Protein AF-A0A2V8UIH7-F1 (afdb_monomer_lite)

pLDDT: mean 82.37, std 16.34, range [33.81, 96.62]

Foldseek 3Di:
DKDKDKDKDAQAAAQQDDQFQFDCVCCVLPPQQQQALVCLVPDPSNPPPDRQDALDDCQCVQAPRDRRGNGPNLSRTPCSSDHPDGCQPPDDRSDRGKMKMKMKMKDWDWDADPVGDIDIWIKMFMFMKILHLAHQPPPCVPPNGDHHRNPDSPCSVVSIDTDPPDDGMDID

Radius of gyration: 25.12 Å; chains: 1; bounding box: 54×31×80 Å

Structure (mmCIF, N/CA/C/O backbone):
data_AF-A0A2V8UIH7-F1
#
_entry.id   AF-A0A2V8UIH7-F1
#
loop_
_atom_site.group_PDB
_atom_site.id
_atom_site.type_symbol
_atom_site.label_atom_id
_atom_site.label_alt_id
_atom_site.label_comp_id
_atom_site.label_asym_id
_atom_site.label_entity_id
_atom_site.label_seq_id
_atom_site.pdbx_PDB_ins_code
_atom_site.Cartn_x
_atom_site.Cartn_y
_atom_site.Cartn_z
_atom_site.occupancy
_atom_site.B_iso_or_equiv
_atom_site.auth_seq_id
_atom_site.auth_comp_id
_atom_site.auth_asym_id
_atom_site.auth_atom_id
_atom_site.pdbx_PDB_model_num
ATOM 1 N N . ASP A 1 1 ? -27.559 -4.894 33.923 1.00 89.44 1 ASP A N 1
ATOM 2 C CA . ASP A 1 1 ? -27.404 -3.663 33.124 1.00 89.44 1 ASP A CA 1
ATOM 3 C C . ASP A 1 1 ? -26.567 -3.949 31.888 1.00 89.44 1 ASP A C 1
ATOM 5 O O . ASP A 1 1 ? -25.825 -4.928 31.855 1.00 89.44 1 ASP A O 1
ATOM 9 N N . ILE A 1 2 ? -26.778 -3.150 30.844 1.00 94.00 2 ILE A N 1
ATOM 10 C CA . ILE A 1 2 ? -26.070 -3.245 29.567 1.00 94.00 2 ILE A CA 1
ATOM 11 C C . ILE A 1 2 ? -25.666 -1.825 29.178 1.00 94.00 2 ILE A C 1
ATOM 13 O O . ILE A 1 2 ? -26.497 -0.917 29.220 1.00 94.00 2 ILE A O 1
ATOM 17 N N . GLY A 1 3 ? -24.405 -1.647 28.803 1.00 95.69 3 GLY A N 1
ATOM 18 C CA . GLY A 1 3 ? -23.832 -0.382 28.368 1.00 95.69 3 GLY A CA 1
ATOM 19 C C . GLY A 1 3 ? -23.036 -0.547 27.080 1.00 95.69 3 GLY A C 1
ATOM 20 O O . GLY A 1 3 ? -22.487 -1.612 26.801 1.00 95.69 3 GLY A O 1
ATOM 21 N N . TYR A 1 4 ? -22.968 0.523 26.296 1.00 95.88 4 TYR A N 1
ATOM 22 C CA . TYR A 1 4 ? -22.124 0.602 25.112 1.00 95.88 4 TYR A CA 1
ATOM 23 C C . TYR A 1 4 ? -21.184 1.798 25.239 1.00 95.88 4 TYR A C 1
ATOM 25 O O . TYR A 1 4 ? -21.624 2.908 25.540 1.00 95.88 4 TYR A O 1
ATOM 33 N N . VAL A 1 5 ? -19.896 1.563 25.000 1.00 96.00 5 VAL A N 1
ATOM 34 C CA . VAL A 1 5 ? -18.843 2.578 25.055 1.00 96.00 5 VAL A CA 1
ATOM 35 C C . VAL A 1 5 ? -18.113 2.591 23.721 1.00 96.00 5 VAL A C 1
ATOM 37 O O . VAL A 1 5 ? -17.755 1.540 23.191 1.00 96.00 5 VAL A O 1
ATOM 40 N N . ALA A 1 6 ? -17.874 3.779 23.176 1.00 95.19 6 ALA A N 1
ATOM 41 C CA . ALA A 1 6 ? -17.114 3.937 21.947 1.00 95.19 6 ALA A CA 1
ATOM 42 C C . ALA A 1 6 ? -16.184 5.142 22.016 1.00 95.19 6 ALA A C 1
ATOM 44 O O . ALA A 1 6 ? -16.491 6.144 22.662 1.00 95.19 6 ALA A O 1
ATOM 45 N N . SER A 1 7 ? -15.064 5.046 21.307 1.00 94.88 7 SER A N 1
ATOM 46 C CA . SER A 1 7 ? -14.140 6.158 21.107 1.00 94.88 7 SER A CA 1
ATOM 47 C C . SER A 1 7 ? -13.598 6.161 19.682 1.00 94.88 7 SER A C 1
ATOM 49 O O . SER A 1 7 ? -13.560 5.139 18.993 1.00 94.88 7 SER A O 1
ATOM 51 N N . LYS A 1 8 ? -13.222 7.347 19.213 1.00 94.00 8 LYS A N 1
ATOM 52 C CA . LYS A 1 8 ? -12.624 7.565 17.900 1.00 94.00 8 LYS A CA 1
ATOM 53 C C . LYS A 1 8 ? -11.508 8.585 18.047 1.00 94.00 8 LYS A C 1
ATOM 55 O O . LYS A 1 8 ? -11.687 9.583 18.741 1.00 94.00 8 LYS A O 1
ATOM 60 N N . GLY A 1 9 ? -10.402 8.349 17.356 1.00 90.00 9 GLY A N 1
ATOM 61 C CA . GLY A 1 9 ? -9.351 9.338 17.161 1.00 90.00 9 GLY A CA 1
ATOM 62 C C . GLY A 1 9 ? -9.035 9.498 15.687 1.00 90.00 9 GLY A C 1
ATOM 63 O O . GLY A 1 9 ? -9.083 8.534 14.924 1.00 90.00 9 GLY A O 1
ATOM 64 N N . ASP A 1 10 ? -8.698 10.724 15.317 1.00 90.88 10 ASP A N 1
ATOM 65 C CA . ASP A 1 10 ? -8.215 11.114 13.998 1.00 90.88 10 ASP A CA 1
ATOM 66 C C . ASP A 1 10 ? -6.885 11.865 14.173 1.00 90.88 10 ASP A C 1
ATOM 68 O O . ASP A 1 10 ? -6.550 12.286 15.281 1.00 90.88 10 ASP A O 1
ATOM 72 N N . HIS A 1 11 ? -6.152 12.076 13.080 1.00 87.06 11 HIS A N 1
ATOM 73 C CA . HIS A 1 11 ? -4.863 12.777 13.077 1.00 87.06 11 HIS A CA 1
ATOM 74 C C . HIS A 1 11 ? -3.757 12.088 13.880 1.00 87.06 11 HIS A C 1
ATOM 76 O O . HIS A 1 11 ? -2.859 12.733 14.425 1.00 87.06 11 HIS A O 1
ATOM 82 N N . LEU A 1 12 ? -3.807 10.760 13.930 1.00 81.31 12 LEU A N 1
ATOM 83 C CA . LEU A 1 12 ? -2.732 9.967 14.500 1.00 81.31 12 LEU A CA 1
ATOM 84 C C . LEU A 1 12 ? -1.553 9.891 13.533 1.00 81.31 12 LEU A C 1
ATOM 86 O O . LEU A 1 12 ? -1.726 9.862 12.312 1.00 81.31 12 LEU A O 1
ATOM 90 N N . THR A 1 13 ? -0.355 9.834 14.106 1.00 78.62 13 THR A N 1
ATOM 91 C CA . THR A 1 13 ? 0.873 9.525 13.372 1.00 78.62 13 THR A CA 1
ATOM 92 C C . THR A 1 13 ? 0.730 8.172 12.674 1.00 78.62 13 THR A C 1
ATOM 94 O O . THR A 1 13 ? 0.248 7.221 13.286 1.00 78.62 13 THR A O 1
ATOM 97 N N . SER A 1 14 ? 1.109 8.087 11.400 1.00 75.94 14 SER A N 1
ATOM 98 C CA . SER A 1 14 ? 0.959 6.874 10.591 1.00 75.94 14 SER A CA 1
ATOM 99 C C . SER A 1 14 ? 1.934 6.873 9.405 1.00 75.94 14 SER A C 1
ATOM 101 O O . SER A 1 14 ? 2.683 7.825 9.241 1.00 75.94 14 SER A O 1
ATOM 103 N N . THR A 1 15 ? 1.959 5.816 8.592 1.00 73.88 15 THR A N 1
ATOM 104 C CA . THR A 1 15 ? 2.788 5.711 7.373 1.00 73.88 15 THR A CA 1
ATOM 105 C C . THR A 1 15 ? 1.937 5.268 6.177 1.00 73.88 15 THR A C 1
ATOM 107 O O . THR A 1 15 ? 2.263 4.346 5.427 1.00 73.88 15 THR A O 1
ATOM 110 N N . LEU A 1 16 ? 0.783 5.919 6.008 1.00 76.75 16 LEU A N 1
ATOM 111 C CA . LEU A 1 16 ? -0.189 5.609 4.953 1.00 76.75 16 LEU A CA 1
ATOM 112 C C . LEU A 1 16 ? 0.060 6.422 3.686 1.00 76.75 16 LEU A C 1
ATOM 114 O O . LEU A 1 16 ? -0.426 6.053 2.614 1.00 76.75 16 LEU A O 1
ATOM 118 N N . GLN A 1 17 ? 0.759 7.551 3.806 1.00 78.19 17 GLN A N 1
ATOM 119 C CA . GLN A 1 17 ? 1.022 8.433 2.682 1.00 78.19 17 GLN A CA 1
ATOM 120 C C . GLN A 1 17 ? 2.251 8.000 1.884 1.00 78.19 17 GLN A C 1
ATOM 122 O O . GLN A 1 17 ? 3.379 8.038 2.365 1.00 78.19 17 GLN A O 1
ATOM 127 N N . HIS A 1 18 ? 2.025 7.700 0.605 1.00 77.44 18 HIS A N 1
ATOM 128 C CA . HIS A 1 18 ? 3.080 7.420 -0.370 1.00 77.44 18 HIS A CA 1
ATOM 129 C C . HIS A 1 18 ? 2.919 8.332 -1.591 1.00 77.44 18 HIS A C 1
ATOM 131 O O . HIS A 1 18 ? 2.370 7.911 -2.613 1.00 77.44 18 HIS A O 1
ATOM 137 N N . PRO A 1 19 ? 3.394 9.593 -1.523 1.00 78.12 19 PRO A N 1
ATOM 138 C CA . PRO A 1 19 ? 3.159 10.587 -2.575 1.00 78.12 19 PRO A CA 1
ATOM 139 C C . PRO A 1 19 ? 3.693 10.187 -3.956 1.00 78.12 19 PRO A C 1
ATOM 141 O O . PRO A 1 19 ? 3.188 10.663 -4.968 1.00 78.12 19 PRO A O 1
ATOM 144 N N . ASN A 1 20 ? 4.705 9.313 -4.002 1.00 82.00 20 ASN A N 1
ATOM 145 C CA . ASN A 1 20 ? 5.313 8.834 -5.244 1.00 82.00 20 ASN A CA 1
ATOM 146 C C . ASN A 1 20 ? 4.891 7.401 -5.638 1.00 82.00 20 ASN A C 1
ATOM 148 O O . ASN A 1 20 ? 5.528 6.788 -6.499 1.00 82.00 20 ASN A O 1
ATOM 152 N N . GLN A 1 21 ? 3.845 6.837 -5.018 1.00 82.50 21 GLN A N 1
ATOM 153 C CA . GLN A 1 21 ? 3.278 5.559 -5.456 1.00 82.50 21 GLN A CA 1
ATOM 154 C C . GLN A 1 21 ? 2.677 5.714 -6.862 1.00 82.50 21 GLN A C 1
ATOM 156 O O . GLN A 1 21 ? 1.937 6.658 -7.136 1.00 82.50 21 GLN A O 1
ATOM 161 N N . ALA A 1 22 ? 2.995 4.786 -7.770 1.00 86.06 22 ALA A N 1
ATOM 162 C CA . ALA A 1 22 ? 2.378 4.756 -9.093 1.00 86.06 22 ALA A CA 1
ATOM 163 C C . ALA A 1 22 ? 0.871 4.479 -8.976 1.00 86.06 22 ALA A C 1
ATOM 165 O O . ALA A 1 22 ? 0.435 3.728 -8.107 1.00 86.06 22 ALA A O 1
ATOM 166 N N . ASN A 1 23 ? 0.075 5.053 -9.879 1.00 89.00 23 ASN A N 1
ATOM 167 C CA . ASN A 1 23 ? -1.368 4.832 -9.876 1.00 89.00 23 ASN A CA 1
ATOM 168 C C . ASN A 1 23 ? -1.697 3.329 -10.068 1.00 89.00 23 ASN A C 1
ATOM 170 O O . ASN A 1 23 ? -1.227 2.750 -11.054 1.00 89.00 23 ASN A O 1
ATOM 174 N N . PRO A 1 24 ? -2.535 2.707 -9.210 1.00 89.56 24 PRO A N 1
ATOM 175 C CA . PRO A 1 24 ? -2.896 1.292 -9.285 1.00 89.56 24 PRO A CA 1
ATOM 176 C C . PRO A 1 24 ? -3.452 0.840 -10.636 1.00 89.56 24 PRO A C 1
ATOM 178 O O . PRO A 1 24 ? -3.330 -0.332 -10.982 1.00 89.56 24 PRO A O 1
ATOM 181 N N . LYS A 1 25 ? -3.994 1.749 -11.462 1.00 90.06 25 LYS A N 1
ATOM 182 C CA . LYS A 1 25 ? -4.409 1.421 -12.839 1.00 90.06 25 LYS A CA 1
ATOM 183 C C . LYS A 1 25 ? -3.279 0.791 -13.669 1.00 90.06 25 LYS A C 1
ATOM 185 O O . LYS A 1 25 ? -3.536 -0.020 -14.560 1.00 90.06 25 LYS A O 1
ATOM 190 N N . TYR A 1 26 ? -2.027 1.132 -13.361 1.00 91.19 26 TYR A N 1
ATOM 191 C CA . TYR A 1 26 ? -0.843 0.605 -14.032 1.00 91.19 26 TYR A CA 1
ATOM 192 C C . TYR A 1 26 ? -0.435 -0.788 -13.549 1.00 91.19 26 TYR A C 1
ATOM 194 O O . TYR A 1 26 ? 0.391 -1.415 -14.199 1.00 91.19 26 TYR A O 1
ATOM 202 N N . LEU A 1 27 ? -1.048 -1.338 -12.492 1.00 90.81 27 LEU A N 1
ATOM 203 C CA . LEU A 1 27 ? -0.847 -2.744 -12.109 1.00 90.81 27 LEU A CA 1
ATOM 204 C C . LEU A 1 27 ? -1.220 -3.702 -13.248 1.00 90.81 27 LEU A C 1
ATOM 206 O O . LEU A 1 27 ? -0.648 -4.781 -13.368 1.00 90.81 27 LEU A O 1
ATOM 210 N N . SER A 1 28 ? -2.106 -3.266 -14.148 1.00 92.88 28 SER A N 1
ATOM 211 C CA . SER A 1 28 ? -2.429 -3.970 -15.389 1.00 92.88 28 SER A CA 1
ATOM 212 C C . SER A 1 28 ? -1.223 -4.203 -16.311 1.00 92.88 28 SER A C 1
ATOM 214 O O . SER A 1 28 ? -1.285 -5.104 -17.145 1.00 92.88 28 SER A O 1
ATOM 216 N N . TYR A 1 29 ? -0.125 -3.447 -16.185 1.00 91.44 29 TYR A N 1
ATOM 217 C CA . TYR A 1 29 ? 1.119 -3.670 -16.934 1.00 91.44 29 TYR A CA 1
ATOM 218 C C . TYR A 1 29 ? 1.881 -4.905 -16.432 1.00 91.44 29 TYR A C 1
ATOM 220 O O . TYR A 1 29 ? 2.710 -5.443 -17.165 1.00 91.44 29 TYR A O 1
ATOM 228 N N . GLY A 1 30 ? 1.582 -5.393 -15.222 1.00 93.50 30 GLY A N 1
ATOM 229 C CA . GLY A 1 30 ? 2.144 -6.625 -14.675 1.00 93.50 30 GLY A CA 1
ATOM 230 C C . GLY A 1 30 ? 3.671 -6.650 -14.742 1.00 93.50 30 GLY A C 1
ATOM 231 O O . GLY A 1 30 ? 4.343 -5.709 -14.320 1.00 93.50 30 GLY A O 1
ATOM 232 N N . SER A 1 31 ? 4.226 -7.712 -15.328 1.00 94.62 31 SER A N 1
ATOM 233 C CA . SER A 1 31 ? 5.673 -7.895 -15.483 1.00 94.62 31 SER A CA 1
ATOM 234 C C . SER A 1 31 ? 6.365 -6.819 -16.326 1.00 94.62 31 SER A C 1
ATOM 236 O O . SER A 1 31 ? 7.571 -6.635 -16.168 1.00 94.62 31 SER A O 1
ATOM 238 N N . CYS A 1 32 ? 5.639 -6.083 -17.181 1.00 95.06 32 CYS A N 1
ATOM 239 C CA . CYS A 1 32 ? 6.206 -4.972 -17.953 1.00 95.06 32 CYS A CA 1
ATOM 240 C C . CYS A 1 32 ? 6.738 -3.857 -17.043 1.00 95.06 32 CYS A C 1
ATOM 242 O O . CYS A 1 32 ? 7.715 -3.199 -17.380 1.00 95.06 32 CYS A O 1
ATOM 244 N N . LEU A 1 33 ? 6.163 -3.678 -15.845 1.00 93.19 33 LEU A N 1
ATOM 245 C CA . LEU A 1 33 ? 6.602 -2.652 -14.892 1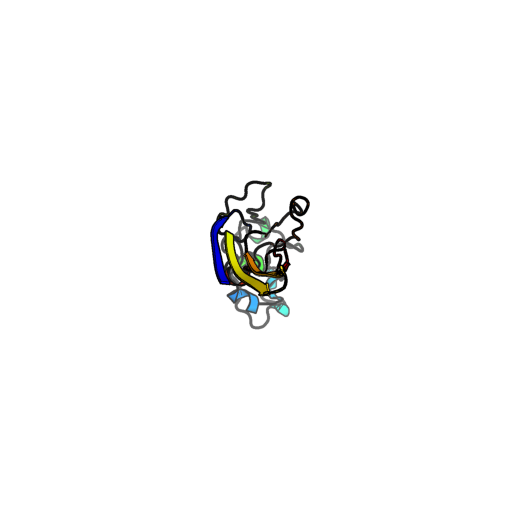.00 93.19 33 LEU A CA 1
ATOM 246 C C . LEU A 1 33 ? 8.076 -2.806 -14.475 1.00 93.19 33 LEU A C 1
ATOM 248 O O . LEU A 1 33 ? 8.702 -1.818 -14.092 1.00 93.19 33 LEU A O 1
ATOM 252 N N . ALA A 1 34 ? 8.629 -4.018 -14.560 1.00 92.69 34 ALA A N 1
ATOM 253 C CA . ALA A 1 34 ? 10.022 -4.315 -14.233 1.00 92.69 34 ALA A CA 1
ATOM 254 C C . ALA A 1 34 ? 10.984 -4.194 -15.433 1.00 92.69 34 ALA A C 1
ATOM 256 O O . ALA A 1 34 ? 12.191 -4.338 -15.258 1.00 92.69 34 ALA A O 1
ATOM 257 N N . VAL A 1 35 ? 10.475 -3.955 -16.645 1.00 94.38 35 VAL A N 1
ATOM 258 C CA . VAL A 1 35 ? 11.281 -3.828 -17.870 1.00 94.38 35 VAL A CA 1
ATOM 259 C C . VAL A 1 35 ? 11.956 -2.459 -17.906 1.00 94.38 35 VAL A C 1
ATOM 261 O O . VAL A 1 35 ? 11.347 -1.460 -17.511 1.00 94.38 35 VAL A O 1
ATOM 264 N N . ILE A 1 36 ? 13.202 -2.389 -18.384 1.00 95.06 36 ILE A N 1
ATOM 265 C CA . ILE A 1 36 ? 13.876 -1.112 -18.640 1.00 95.06 36 ILE A CA 1
ATOM 266 C C . ILE A 1 36 ? 13.135 -0.380 -19.761 1.00 95.06 36 ILE A C 1
ATOM 268 O O . ILE A 1 36 ? 12.836 -0.952 -20.803 1.00 95.06 36 ILE A O 1
ATOM 272 N N . ILE A 1 37 ? 12.843 0.905 -19.573 1.00 94.88 37 ILE A N 1
ATOM 273 C CA . ILE A 1 37 ? 11.972 1.670 -20.475 1.00 94.88 37 ILE A CA 1
ATOM 274 C C . ILE A 1 37 ? 12.471 1.706 -21.92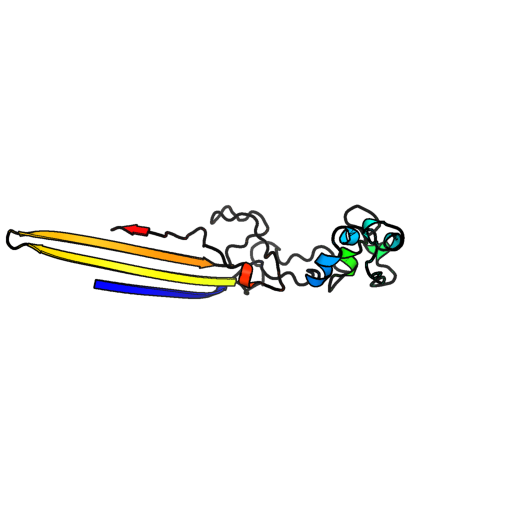9 1.00 94.88 37 ILE A C 1
ATOM 276 O O . ILE A 1 37 ? 11.671 1.830 -22.851 1.00 94.88 37 ILE A O 1
ATOM 280 N N . THR A 1 38 ? 13.779 1.564 -22.157 1.00 94.38 38 THR A N 1
ATOM 281 C CA . THR A 1 38 ? 14.375 1.488 -23.501 1.00 94.38 38 THR A CA 1
ATOM 282 C C . THR A 1 38 ? 14.142 0.146 -24.198 1.00 94.38 38 THR A C 1
ATOM 284 O O . THR A 1 38 ? 14.264 0.072 -25.414 1.00 94.38 38 THR A O 1
ATOM 287 N N . GLU A 1 39 ? 13.792 -0.902 -23.453 1.00 95.00 39 GLU A N 1
ATOM 288 C CA . GLU A 1 39 ? 13.566 -2.269 -23.945 1.00 95.00 39 GLU A CA 1
ATOM 289 C C . GLU A 1 39 ? 12.072 -2.612 -24.061 1.00 95.00 39 GLU A C 1
ATOM 291 O O . GLU A 1 39 ? 11.708 -3.639 -24.626 1.00 95.00 39 GLU A O 1
ATOM 296 N N . GLN A 1 40 ? 11.178 -1.742 -23.575 1.00 95.12 40 GLN A N 1
ATOM 297 C CA . GLN A 1 40 ? 9.734 -2.010 -23.507 1.00 95.12 40 GLN A CA 1
ATOM 298 C C . GLN A 1 40 ? 9.086 -2.347 -24.862 1.00 95.12 40 GLN A C 1
ATOM 300 O O . GLN A 1 40 ? 8.050 -2.999 -24.900 1.00 95.12 40 GLN A O 1
ATOM 305 N N . ALA A 1 41 ? 9.670 -1.881 -25.971 1.00 94.19 41 ALA A N 1
ATOM 306 C CA . ALA A 1 41 ? 9.133 -2.105 -27.310 1.00 94.19 41 ALA A CA 1
ATOM 307 C C . ALA A 1 41 ? 9.403 -3.526 -27.831 1.00 94.19 41 ALA A C 1
ATOM 309 O O . ALA A 1 41 ? 8.685 -4.002 -28.706 1.00 94.19 41 ALA A O 1
ATOM 310 N N . THR A 1 42 ? 10.444 -4.188 -27.323 1.00 95.62 42 THR A N 1
ATOM 311 C CA . THR A 1 42 ? 10.895 -5.505 -27.792 1.00 95.62 42 THR A CA 1
ATOM 312 C C . THR A 1 42 ? 10.744 -6.594 -26.735 1.00 95.62 42 THR A C 1
ATOM 314 O O . THR A 1 42 ? 10.718 -7.772 -27.086 1.00 95.62 42 THR A O 1
ATOM 317 N N . ASP A 1 43 ? 10.622 -6.233 -25.456 1.00 95.94 43 ASP A N 1
ATOM 318 C CA . ASP A 1 43 ? 10.471 -7.193 -24.369 1.00 95.94 43 ASP A CA 1
ATOM 319 C C . ASP A 1 43 ? 9.074 -7.855 -24.380 1.00 95.94 43 ASP A C 1
ATOM 321 O O . ASP A 1 43 ? 8.057 -7.159 -24.267 1.00 95.94 43 ASP A O 1
ATOM 325 N N . PRO A 1 44 ? 8.984 -9.199 -24.438 1.00 96.62 44 PRO A N 1
ATOM 326 C CA . PRO A 1 44 ? 7.709 -9.919 -24.425 1.00 96.62 44 PRO A CA 1
ATOM 327 C C . PRO A 1 44 ? 6.824 -9.612 -23.211 1.00 96.62 44 PRO A C 1
ATOM 329 O O . PRO A 1 44 ? 5.600 -9.697 -23.308 1.00 96.62 44 PRO A O 1
ATOM 332 N N . ARG A 1 45 ? 7.408 -9.220 -22.068 1.00 95.88 45 ARG A N 1
ATOM 333 C CA . ARG A 1 45 ? 6.665 -8.843 -20.854 1.00 95.88 45 ARG A CA 1
ATOM 334 C C . ARG A 1 45 ? 5.792 -7.608 -21.064 1.00 95.88 45 ARG A C 1
ATOM 336 O O . ARG A 1 45 ? 4.846 -7.427 -20.300 1.00 95.88 45 ARG A O 1
ATOM 343 N N . CYS A 1 46 ? 6.107 -6.781 -22.061 1.00 96.44 46 CYS A N 1
ATOM 344 C CA . CYS A 1 46 ? 5.367 -5.581 -22.443 1.00 96.44 46 CYS A CA 1
ATOM 345 C C . CYS A 1 46 ? 4.458 -5.781 -23.667 1.00 96.44 46 CYS A C 1
ATOM 347 O O . CYS A 1 46 ? 3.821 -4.826 -24.113 1.00 96.44 46 CYS A O 1
ATOM 349 N N . ALA A 1 47 ? 4.339 -7.003 -24.199 1.00 95.50 47 ALA A N 1
ATOM 350 C CA . ALA A 1 47 ? 3.485 -7.279 -25.350 1.00 95.50 47 ALA A CA 1
ATOM 351 C C . ALA A 1 47 ? 2.019 -6.877 -25.085 1.00 95.50 47 ALA A C 1
ATOM 353 O O . ALA A 1 47 ? 1.420 -7.252 -24.074 1.00 95.50 47 ALA A O 1
ATOM 354 N N . GLY A 1 48 ? 1.440 -6.098 -26.004 1.00 93.25 48 GLY A N 1
ATOM 355 C CA . GLY A 1 48 ? 0.063 -5.602 -25.896 1.00 93.25 48 GLY A CA 1
ATOM 356 C C . GLY A 1 48 ? -0.151 -4.505 -24.846 1.00 93.25 48 GLY A C 1
ATOM 357 O O . GLY A 1 48 ? -1.299 -4.216 -24.509 1.00 93.25 48 GLY A O 1
ATOM 358 N N . LYS A 1 49 ? 0.920 -3.912 -24.301 1.00 94.00 49 LYS A N 1
ATOM 359 C CA . LYS A 1 49 ? 0.852 -2.706 -23.464 1.00 94.00 49 LYS A CA 1
ATOM 360 C C . LYS A 1 49 ? 1.161 -1.470 -24.294 1.00 94.00 49 LYS A C 1
ATOM 362 O O . LYS A 1 49 ? 2.003 -1.516 -25.188 1.00 94.00 49 LYS A O 1
ATOM 367 N N . ASP A 1 50 ? 0.496 -0.367 -23.967 1.00 93.31 50 ASP A N 1
ATOM 368 C CA . ASP A 1 50 ? 0.826 0.921 -24.563 1.00 93.31 50 ASP A CA 1
ATOM 369 C C . ASP A 1 50 ? 2.252 1.325 -24.147 1.00 93.31 50 ASP A C 1
ATOM 371 O O . ASP A 1 50 ? 2.591 1.237 -22.961 1.00 93.31 50 ASP A O 1
ATOM 375 N N . PRO A 1 51 ? 3.108 1.765 -25.086 1.00 93.38 51 PRO A N 1
ATOM 376 C CA . PRO A 1 51 ? 4.441 2.236 -24.744 1.00 93.38 51 PRO A CA 1
ATOM 377 C C . PRO A 1 51 ? 4.389 3.460 -23.826 1.00 93.38 51 PRO A C 1
ATOM 379 O O . PRO A 1 51 ? 3.701 4.446 -24.099 1.00 93.38 51 PRO A O 1
ATOM 382 N N . VAL A 1 52 ? 5.168 3.420 -22.750 1.00 95.00 52 VAL A N 1
ATOM 383 C CA . VAL A 1 52 ? 5.322 4.527 -21.808 1.00 95.00 52 VAL A CA 1
ATOM 384 C C . VAL A 1 52 ? 6.397 5.483 -22.327 1.00 95.00 52 VAL A C 1
ATOM 386 O O . VAL A 1 52 ? 7.537 5.059 -22.543 1.00 95.00 52 VAL A O 1
ATOM 389 N N . PRO A 1 53 ? 6.088 6.776 -22.526 1.00 95.00 53 PRO A N 1
ATOM 390 C CA . PRO A 1 53 ? 7.082 7.743 -22.973 1.00 95.00 53 PRO A CA 1
ATOM 391 C C . PRO A 1 53 ? 8.146 7.984 -21.897 1.00 95.00 53 PRO A C 1
ATOM 393 O O . PRO A 1 53 ? 7.885 7.874 -20.698 1.00 95.00 53 PRO A O 1
ATOM 396 N N . LEU A 1 54 ? 9.350 8.368 -22.327 1.00 95.00 54 LEU A N 1
ATOM 397 C CA . LEU A 1 54 ? 10.393 8.833 -21.414 1.00 95.00 54 LEU A CA 1
ATOM 398 C C . LEU A 1 54 ? 9.894 10.072 -20.648 1.00 95.00 54 LEU A C 1
ATOM 400 O O . LEU A 1 54 ? 9.546 11.062 -21.293 1.00 95.00 54 LEU A O 1
ATOM 404 N N . PRO A 1 55 ? 9.893 10.065 -19.300 1.00 95.06 55 PRO A N 1
ATOM 405 C CA . PRO A 1 55 ? 9.377 11.198 -18.530 1.00 95.06 55 PRO A CA 1
ATOM 406 C C . PRO A 1 55 ? 10.190 12.484 -18.713 1.00 95.06 55 PRO A C 1
ATOM 408 O O . PRO A 1 55 ? 9.644 13.582 -18.681 1.00 95.06 55 PRO A O 1
ATOM 411 N N . PHE A 1 56 ? 11.506 12.342 -18.884 1.00 95.88 56 PHE A N 1
ATOM 412 C CA . PHE A 1 56 ? 12.444 13.424 -19.173 1.00 95.88 56 PHE A CA 1
ATOM 413 C C . PHE A 1 56 ? 13.703 12.865 -19.850 1.00 95.88 56 PHE A C 1
ATOM 415 O O . PHE A 1 56 ? 14.000 11.672 -19.758 1.00 95.88 56 PHE A O 1
ATOM 422 N N . SER A 1 57 ? 14.459 13.727 -20.533 1.00 94.94 57 SER A N 1
ATOM 423 C CA . SER A 1 57 ? 15.576 13.334 -21.408 1.00 94.94 57 SER A CA 1
ATOM 424 C C . SER A 1 57 ? 16.711 12.595 -20.691 1.00 94.94 57 SER A C 1
ATOM 426 O O . SER A 1 57 ? 17.279 11.659 -21.245 1.00 94.94 57 SER A O 1
ATOM 428 N N . SER A 1 58 ? 17.022 12.962 -19.446 1.00 95.31 58 SER A N 1
ATOM 429 C CA . SER A 1 58 ? 18.069 12.322 -18.639 1.00 95.31 58 SER A CA 1
ATOM 430 C C . SER A 1 58 ? 17.575 11.139 -17.796 1.00 95.31 58 SER A C 1
ATOM 432 O O . SER A 1 58 ? 18.337 10.637 -16.977 1.00 95.31 58 SER A O 1
ATOM 434 N N . PHE A 1 59 ? 16.342 10.649 -17.985 1.00 95.69 59 PHE A N 1
ATOM 435 C CA . PHE A 1 59 ? 15.745 9.606 -17.133 1.00 95.69 59 PHE A CA 1
ATOM 436 C C . PHE A 1 59 ? 16.582 8.323 -17.069 1.00 95.69 59 PHE A C 1
ATOM 438 O O . PHE A 1 59 ? 16.851 7.808 -15.984 1.00 95.69 59 PHE A O 1
ATOM 445 N N . VAL A 1 60 ? 17.056 7.844 -18.221 1.00 95.75 60 VAL A N 1
ATOM 446 C CA . VAL A 1 60 ? 17.913 6.649 -18.292 1.00 95.75 60 VAL A CA 1
ATOM 447 C C . VAL A 1 60 ? 19.280 6.911 -17.664 1.00 95.75 60 VAL A C 1
ATOM 449 O O . VAL A 1 60 ? 19.803 6.052 -16.965 1.00 95.75 60 VAL A O 1
ATOM 452 N N . SER A 1 61 ? 19.835 8.112 -17.846 1.00 95.19 61 SER A N 1
ATOM 453 C CA . SER A 1 61 ? 21.111 8.491 -17.229 1.00 95.19 61 SER A CA 1
ATOM 454 C C . SER A 1 61 ? 21.009 8.652 -15.712 1.00 95.19 61 SER A C 1
ATOM 456 O O . SER A 1 61 ? 21.986 8.383 -15.022 1.00 95.19 61 SER A O 1
ATOM 458 N N . LEU A 1 62 ? 19.863 9.104 -15.195 1.00 93.25 62 LEU A N 1
ATOM 459 C CA . LEU A 1 62 ? 19.642 9.297 -13.763 1.00 93.25 62 LEU A CA 1
ATOM 460 C C . LEU A 1 62 ? 19.540 7.958 -13.029 1.00 93.25 62 LEU A C 1
ATOM 462 O O . LEU A 1 62 ? 20.098 7.803 -11.948 1.00 93.25 62 LEU A O 1
ATOM 466 N N . TRP A 1 63 ? 18.814 7.000 -13.608 1.00 92.81 63 TRP A N 1
ATOM 467 C CA . TRP A 1 63 ? 18.499 5.740 -12.934 1.00 92.81 63 TRP A CA 1
ATOM 468 C C . TRP A 1 63 ? 19.362 4.557 -13.374 1.00 92.81 63 TRP A C 1
ATOM 470 O O . TRP A 1 63 ? 19.439 3.562 -12.657 1.00 92.81 63 TRP A O 1
ATOM 480 N N . GLY A 1 64 ? 20.014 4.643 -14.533 1.00 93.81 64 GLY A N 1
ATOM 481 C CA . GLY A 1 64 ? 20.749 3.534 -15.136 1.00 93.81 64 GLY A CA 1
ATOM 482 C C . GLY A 1 64 ? 19.836 2.396 -15.604 1.00 93.81 64 GLY A C 1
ATOM 483 O O . GLY A 1 64 ? 18.610 2.505 -15.608 1.00 93.81 64 GLY A O 1
ATOM 484 N N . THR A 1 65 ? 20.436 1.275 -15.998 1.00 91.56 65 THR A N 1
ATOM 485 C CA . THR A 1 65 ? 19.734 0.093 -16.541 1.00 91.56 65 THR A CA 1
ATOM 486 C C . THR A 1 65 ? 19.805 -1.133 -15.622 1.00 91.56 65 THR A C 1
ATOM 488 O O . THR A 1 65 ? 19.505 -2.247 -16.037 1.00 91.56 65 THR A O 1
ATOM 491 N N . GLY A 1 66 ? 20.208 -0.945 -14.361 1.00 84.06 66 GLY A N 1
ATOM 492 C CA . GLY A 1 66 ? 20.294 -2.021 -13.370 1.00 84.06 66 GLY A CA 1
ATOM 493 C C . GLY A 1 66 ? 18.932 -2.467 -12.804 1.00 84.06 66 GLY A C 1
ATOM 494 O O . GLY A 1 66 ? 17.893 -1.921 -13.175 1.00 84.06 66 GLY A O 1
ATOM 495 N N . PRO A 1 67 ? 18.917 -3.404 -11.832 1.00 69.50 67 PRO A N 1
ATOM 496 C CA . PRO A 1 67 ? 17.696 -4.003 -11.261 1.00 69.50 67 PRO A CA 1
ATOM 497 C C . PRO A 1 67 ? 16.705 -3.015 -10.616 1.00 69.50 67 PRO A C 1
ATOM 499 O O . PRO A 1 67 ? 15.537 -3.339 -10.443 1.00 69.50 67 PRO A O 1
ATOM 502 N N . ASN A 1 68 ? 17.160 -1.801 -10.291 1.00 72.69 68 ASN A N 1
ATOM 503 C CA . ASN A 1 68 ? 16.352 -0.689 -9.779 1.00 72.69 68 ASN A CA 1
ATOM 504 C C . ASN A 1 68 ? 16.461 0.547 -10.687 1.00 72.69 68 ASN A C 1
ATOM 506 O O . ASN A 1 68 ? 16.464 1.678 -10.199 1.00 72.69 68 ASN A O 1
ATOM 510 N N . GLY A 1 69 ? 16.652 0.325 -11.988 1.00 87.19 69 GLY A N 1
ATOM 511 C CA . GLY A 1 69 ? 16.996 1.351 -12.960 1.00 87.19 69 GLY A CA 1
ATOM 512 C C . GLY A 1 69 ? 15.807 2.136 -13.510 1.00 87.19 69 GLY A C 1
ATOM 513 O O . GLY A 1 69 ? 14.791 2.357 -12.845 1.00 87.19 69 GLY A O 1
ATOM 514 N N . ALA A 1 70 ? 15.956 2.590 -14.748 1.00 94.69 70 ALA A N 1
ATOM 515 C CA . ALA A 1 70 ? 14.974 3.334 -15.523 1.00 94.69 70 ALA A CA 1
ATOM 516 C C . ALA A 1 70 ? 13.847 2.417 -16.026 1.00 94.69 70 ALA A C 1
ATOM 518 O O . ALA A 1 70 ? 13.677 2.231 -17.229 1.00 94.69 70 ALA A O 1
ATOM 519 N N . THR A 1 71 ? 13.096 1.795 -15.117 1.00 94.56 71 THR A N 1
ATOM 520 C CA . THR A 1 71 ? 12.025 0.860 -15.480 1.00 94.56 71 THR A CA 1
ATOM 521 C C . THR A 1 71 ? 10.743 1.568 -15.920 1.00 94.56 71 THR A C 1
ATOM 523 O O . THR A 1 71 ? 10.484 2.716 -15.541 1.00 94.56 71 THR A O 1
ATOM 526 N N . VAL A 1 72 ? 9.892 0.853 -16.664 1.00 94.38 72 VAL A N 1
ATOM 527 C CA . VAL A 1 72 ? 8.527 1.285 -17.016 1.00 94.38 72 VAL A CA 1
ATOM 528 C C . VAL A 1 72 ? 7.742 1.665 -15.756 1.00 94.38 72 VAL A C 1
ATOM 530 O O . VAL A 1 72 ? 7.128 2.729 -15.697 1.00 94.38 72 VAL A O 1
ATOM 533 N N . GLY A 1 73 ? 7.817 0.848 -14.702 1.00 92.06 73 GLY A N 1
ATOM 534 C CA . GLY A 1 73 ? 7.111 1.108 -13.449 1.00 92.06 73 GLY A CA 1
ATOM 535 C C . GLY A 1 73 ? 7.577 2.372 -12.731 1.00 92.06 73 GLY A C 1
ATOM 536 O O . GLY A 1 73 ? 6.765 3.046 -12.099 1.00 92.06 73 GLY A O 1
ATOM 537 N N . ARG A 1 74 ? 8.858 2.747 -12.852 1.00 91.56 74 ARG A N 1
ATOM 538 C CA . ARG A 1 74 ? 9.350 4.022 -12.317 1.00 91.56 74 ARG A CA 1
ATOM 539 C C . ARG A 1 74 ? 8.890 5.211 -13.157 1.00 91.56 74 ARG A C 1
ATOM 541 O O . ARG A 1 74 ? 8.540 6.237 -12.583 1.00 91.56 74 ARG A O 1
ATOM 548 N N . ALA A 1 75 ? 8.855 5.075 -14.480 1.00 93.06 75 ALA A N 1
ATOM 549 C CA . ALA A 1 75 ? 8.396 6.140 -15.369 1.00 93.06 75 ALA A CA 1
ATOM 550 C C . ALA A 1 75 ? 6.908 6.482 -15.190 1.00 93.06 75 ALA A C 1
ATOM 552 O O . ALA A 1 75 ? 6.511 7.621 -15.406 1.00 93.06 75 ALA A O 1
ATOM 553 N N . LEU A 1 76 ? 6.104 5.515 -14.741 1.00 92.56 76 LEU A N 1
ATOM 554 C CA . LEU A 1 76 ? 4.675 5.684 -14.459 1.00 92.56 76 LEU A CA 1
ATOM 555 C C . LEU A 1 76 ? 4.365 6.314 -13.087 1.00 92.56 76 LEU A C 1
ATOM 557 O O . LEU A 1 76 ? 3.191 6.481 -12.738 1.00 92.56 76 LEU A O 1
ATOM 561 N N . ARG A 1 77 ? 5.386 6.650 -12.290 1.00 90.12 77 ARG A N 1
ATOM 562 C CA . ARG A 1 77 ? 5.204 7.333 -11.000 1.00 90.12 77 ARG A CA 1
ATOM 563 C C . ARG A 1 77 ? 4.866 8.818 -11.196 1.00 90.12 77 ARG A C 1
ATOM 565 O O . ARG A 1 77 ? 5.292 9.396 -12.192 1.00 90.12 77 ARG A O 1
ATOM 572 N N . PRO A 1 78 ? 4.164 9.461 -10.243 1.00 88.75 78 PRO A N 1
ATOM 573 C CA . PRO A 1 78 ? 3.888 10.900 -10.297 1.00 88.75 78 PRO A CA 1
ATOM 574 C C . PRO A 1 78 ? 5.153 11.772 -10.336 1.00 88.75 78 PRO A C 1
ATOM 576 O O . PRO A 1 78 ? 5.177 12.784 -11.033 1.00 88.75 78 PRO A O 1
ATOM 579 N N . TYR A 1 79 ? 6.205 11.364 -9.617 1.00 89.81 79 TYR A N 1
ATOM 580 C CA . TYR A 1 79 ? 7.496 12.053 -9.556 1.00 89.81 79 TYR A CA 1
ATOM 581 C C . TYR A 1 79 ? 8.627 11.089 -9.962 1.00 89.81 79 TYR A C 1
ATOM 583 O O . TYR A 1 79 ? 9.364 10.581 -9.110 1.00 89.81 79 TYR A O 1
ATOM 591 N N . PRO A 1 80 ? 8.779 10.798 -11.269 1.00 90.19 80 PRO A N 1
ATOM 592 C CA . PRO A 1 80 ? 9.710 9.787 -11.779 1.00 90.19 80 PRO A CA 1
ATOM 593 C C . PRO A 1 80 ? 11.192 10.179 -11.636 1.00 90.19 80 PRO A C 1
ATOM 595 O O . PRO A 1 80 ? 12.073 9.339 -11.809 1.00 90.19 80 PRO A O 1
ATOM 598 N N . GLN A 1 81 ? 11.483 11.443 -11.321 1.00 89.88 81 GLN A N 1
ATOM 599 C CA . GLN A 1 81 ? 12.811 11.958 -10.973 1.00 89.88 81 GLN A CA 1
ATOM 600 C C . GLN A 1 81 ? 13.190 11.713 -9.508 1.00 89.88 81 GLN A C 1
ATOM 602 O O . GLN A 1 81 ? 14.356 11.839 -9.147 1.00 89.88 81 GLN A O 1
ATOM 607 N N . VAL A 1 82 ? 12.218 11.365 -8.663 1.00 84.31 82 VAL A N 1
ATOM 608 C CA . VAL A 1 82 ? 12.436 11.106 -7.242 1.00 84.31 82 VAL A CA 1
ATOM 609 C C . VAL A 1 82 ? 12.533 9.600 -7.017 1.00 84.31 82 VAL A C 1
ATOM 611 O O . VAL A 1 82 ? 11.742 8.817 -7.549 1.00 84.31 82 VAL A O 1
ATOM 614 N N . GLY A 1 83 ? 13.537 9.196 -6.241 1.00 76.75 83 GLY A N 1
ATOM 615 C CA . GLY A 1 83 ? 13.824 7.796 -5.949 1.00 76.75 83 GLY A CA 1
ATOM 616 C C . GLY A 1 83 ? 12.878 7.223 -4.910 1.00 76.75 83 GLY A C 1
ATOM 617 O O . GLY A 1 83 ? 11.656 7.334 -5.014 1.00 76.75 83 GLY A O 1
ATOM 618 N N . HIS A 1 84 ? 13.456 6.574 -3.910 1.00 64.44 84 HIS A N 1
ATOM 619 C CA . HIS A 1 84 ? 12.724 6.263 -2.695 1.00 64.44 84 HIS A CA 1
ATOM 620 C C . HIS A 1 84 ? 12.481 7.587 -1.965 1.00 64.44 84 HIS A C 1
ATOM 622 O O . HIS A 1 84 ? 13.428 8.234 -1.525 1.00 64.44 84 HIS A O 1
ATOM 628 N N . PHE A 1 85 ? 11.231 8.043 -1.956 1.00 59.84 85 PHE A N 1
ATOM 629 C CA . PHE A 1 85 ? 10.800 9.134 -1.095 1.00 59.84 85 PHE A CA 1
ATOM 630 C C . PHE A 1 85 ? 9.996 8.498 0.011 1.00 59.84 85 PHE A C 1
ATOM 632 O O . PHE A 1 85 ? 8.808 8.216 -0.165 1.00 59.84 85 PHE A O 1
ATOM 639 N N . ASP A 1 86 ? 10.675 8.226 1.109 1.00 55.25 86 ASP A N 1
ATOM 640 C CA . ASP A 1 86 ? 10.005 7.694 2.262 1.00 55.25 86 ASP A CA 1
ATOM 641 C C . ASP A 1 86 ? 9.711 8.814 3.235 1.00 55.25 86 ASP A C 1
ATOM 643 O O . ASP A 1 86 ? 10.603 9.485 3.745 1.00 55.25 86 ASP A O 1
ATOM 647 N N . LEU A 1 87 ? 8.434 8.971 3.555 1.00 52.88 87 LEU A N 1
ATOM 648 C CA . LEU A 1 87 ? 8.001 9.747 4.712 1.00 52.88 87 LEU A CA 1
ATOM 649 C C . LEU A 1 87 ? 8.302 9.008 6.038 1.00 52.88 87 LEU A C 1
ATOM 651 O O . LEU A 1 87 ? 7.694 9.326 7.060 1.00 52.88 87 LEU A O 1
ATOM 655 N N . ASN A 1 88 ? 9.192 8.004 6.011 1.00 49.91 88 ASN A N 1
ATOM 656 C CA . ASN A 1 88 ? 9.533 7.110 7.117 1.00 49.91 88 ASN A CA 1
ATOM 657 C C . ASN A 1 88 ? 10.730 7.593 7.949 1.00 49.91 88 ASN A C 1
ATOM 659 O O . ASN A 1 88 ? 11.154 6.861 8.840 1.00 49.91 88 ASN A O 1
ATOM 663 N N . ASP A 1 89 ? 11.271 8.787 7.683 1.00 45.28 89 ASP A N 1
ATOM 664 C CA . ASP A 1 89 ? 12.443 9.252 8.417 1.00 45.28 89 ASP A CA 1
ATOM 665 C C . ASP A 1 89 ? 12.126 9.404 9.919 1.00 45.28 89 ASP A C 1
ATOM 667 O O . ASP A 1 89 ? 11.049 9.845 10.336 1.00 45.28 89 ASP A O 1
ATOM 671 N N . TYR A 1 90 ? 13.070 8.923 10.717 1.00 45.16 90 TYR A N 1
ATOM 672 C CA . TYR A 1 90 ? 12.928 8.382 12.067 1.00 45.16 90 TYR A CA 1
ATOM 673 C C . TYR A 1 90 ? 12.041 9.226 13.016 1.00 45.16 90 TYR A C 1
ATOM 675 O O . TYR A 1 90 ? 12.249 10.422 13.220 1.00 45.16 90 TYR A O 1
ATOM 683 N N . SER A 1 91 ? 11.105 8.565 13.708 1.00 44.34 91 SER A N 1
ATOM 684 C CA . SER A 1 91 ? 10.400 9.042 14.918 1.00 44.34 91 SER A CA 1
ATOM 685 C C . SER A 1 91 ? 9.356 10.168 14.780 1.00 44.34 91 SER A C 1
ATOM 687 O O . SER A 1 91 ? 8.512 10.315 15.665 1.00 44.34 91 SER A O 1
ATOM 689 N N . PHE A 1 92 ? 9.334 10.935 13.686 1.00 51.41 92 PHE A N 1
ATOM 690 C CA . PHE A 1 92 ? 8.394 12.054 13.510 1.00 51.41 92 PHE A CA 1
ATOM 691 C C . PHE A 1 92 ? 7.891 12.166 12.076 1.00 51.41 92 PHE A C 1
ATOM 693 O O . PHE A 1 92 ? 8.029 13.207 11.432 1.00 51.41 92 PHE A O 1
ATOM 700 N N . THR A 1 93 ? 7.256 11.106 11.578 1.00 62.25 93 THR A N 1
ATOM 701 C CA . THR A 1 93 ? 6.553 11.227 10.303 1.00 62.25 93 THR A CA 1
ATOM 702 C C . THR A 1 93 ? 5.499 12.349 10.395 1.00 62.25 93 THR A C 1
ATOM 704 O O . THR A 1 93 ? 4.698 12.390 11.347 1.00 62.25 93 THR A O 1
ATOM 707 N N . PRO A 1 94 ? 5.506 13.309 9.446 1.00 66.44 94 PRO A N 1
ATOM 708 C CA . PRO A 1 94 ? 4.496 14.359 9.386 1.00 66.44 94 PRO A CA 1
ATOM 709 C C . PRO A 1 94 ? 3.127 13.804 8.977 1.00 66.44 94 PRO A C 1
ATOM 711 O O . PRO A 1 94 ? 2.140 14.537 9.032 1.00 66.44 94 PRO A O 1
ATOM 714 N N . ASP A 1 95 ? 3.042 12.531 8.577 1.00 76.00 95 ASP A N 1
ATOM 715 C CA . ASP A 1 95 ? 1.787 11.895 8.211 1.00 76.00 95 ASP A CA 1
ATOM 716 C C . ASP A 1 95 ? 0.874 11.761 9.441 1.00 76.00 95 ASP A C 1
ATOM 718 O O . ASP A 1 95 ? 1.095 10.960 10.352 1.00 76.00 95 ASP A O 1
ATOM 722 N N . LYS A 1 96 ? -0.174 12.592 9.449 1.00 80.56 96 LYS A N 1
ATOM 723 C CA . LYS A 1 96 ? -1.283 12.583 10.410 1.00 80.56 96 LYS A CA 1
ATOM 724 C C . LYS A 1 96 ? -2.565 12.052 9.774 1.00 80.56 96 LYS A C 1
ATOM 726 O O . LYS A 1 96 ? -3.651 12.552 10.042 1.00 80.56 96 LYS A O 1
ATOM 731 N N . SER A 1 97 ? -2.471 11.089 8.864 1.00 82.75 97 SER A N 1
ATOM 732 C CA . SER A 1 97 ? -3.652 10.486 8.239 1.00 82.75 97 SER A CA 1
ATOM 733 C C . SER A 1 97 ? -4.186 9.247 8.957 1.00 82.75 97 SER A C 1
ATOM 735 O O . SER A 1 97 ? -5.170 8.649 8.513 1.00 82.75 97 SER A O 1
ATOM 737 N N . GLY A 1 98 ? -3.576 8.897 10.087 1.00 84.12 98 GLY A N 1
ATOM 738 C CA . GLY A 1 98 ? -4.002 7.811 10.944 1.00 84.12 98 GLY A CA 1
ATOM 739 C C . GLY A 1 98 ? -5.300 8.093 11.711 1.00 84.12 98 GLY A C 1
ATOM 740 O O . GLY A 1 98 ? -5.625 9.234 12.055 1.00 84.12 98 GLY A O 1
ATOM 741 N N . SER A 1 99 ? -6.037 7.026 12.008 1.00 88.06 99 SER A N 1
ATOM 742 C CA . SER A 1 99 ? -7.265 7.015 12.794 1.00 88.06 99 SER A CA 1
ATOM 743 C C . SER A 1 99 ? -7.446 5.694 13.549 1.00 88.06 99 SER A C 1
ATOM 745 O O . SER A 1 99 ? -7.024 4.629 13.090 1.00 88.06 99 SER A O 1
ATOM 747 N N . PHE A 1 100 ? -8.191 5.740 14.653 1.00 88.88 100 PHE A N 1
ATOM 748 C CA . PHE A 1 100 ? -8.663 4.546 15.354 1.00 88.88 100 PHE A CA 1
ATOM 749 C C . PHE A 1 100 ? -10.148 4.657 15.714 1.00 88.88 100 PHE A C 1
ATOM 751 O O . PHE A 1 100 ? -10.705 5.752 15.807 1.00 88.88 100 PHE A O 1
ATOM 758 N N . THR A 1 101 ? -10.804 3.516 15.891 1.00 93.31 101 THR A N 1
ATOM 759 C CA . THR A 1 101 ? -12.184 3.400 16.380 1.00 93.31 101 THR A CA 1
ATOM 760 C C . THR A 1 101 ? -12.290 2.210 17.318 1.00 93.31 101 THR A C 1
ATOM 762 O O . THR A 1 101 ? -11.970 1.090 16.919 1.00 93.31 101 THR A O 1
ATOM 765 N N . TYR A 1 102 ? -12.799 2.453 18.518 1.00 93.44 102 TYR A N 1
ATOM 766 C CA . TYR A 1 102 ? -13.039 1.458 19.550 1.00 93.44 102 TYR A CA 1
ATOM 767 C C . TYR A 1 102 ? -14.534 1.331 19.833 1.00 93.44 102 TYR A C 1
ATOM 769 O O . TYR A 1 102 ? -15.245 2.335 19.924 1.00 93.44 102 TYR A O 1
ATOM 777 N N . HIS A 1 103 ? -14.990 0.096 20.015 1.00 95.88 103 HIS A N 1
ATOM 778 C CA . HIS A 1 103 ? -16.362 -0.252 20.365 1.00 95.88 103 HIS A CA 1
ATOM 779 C C . HIS A 1 103 ? -16.357 -1.279 21.496 1.00 95.88 103 HIS A C 1
ATOM 781 O O . HIS A 1 103 ? -15.592 -2.238 21.443 1.00 95.88 103 HIS A O 1
ATOM 787 N N . SER A 1 104 ? -17.218 -1.107 22.496 1.00 95.38 104 SER A N 1
ATOM 788 C CA . SER A 1 104 ? -17.312 -1.992 23.656 1.00 95.38 104 SER A CA 1
ATOM 789 C C . SER A 1 104 ? -18.754 -2.165 24.111 1.00 95.38 104 SER A C 1
ATOM 791 O O . SER A 1 104 ? -19.489 -1.190 24.259 1.00 95.38 104 SER A O 1
ATOM 793 N N . LEU A 1 105 ? -19.146 -3.413 24.335 1.00 95.25 105 LEU A N 1
ATOM 794 C CA . LEU A 1 105 ? -20.380 -3.832 24.977 1.00 95.25 105 LEU A CA 1
ATOM 795 C C . LEU A 1 105 ? -20.041 -4.297 26.393 1.00 95.25 105 LEU A C 1
ATOM 797 O O . LEU A 1 105 ? -19.312 -5.271 26.572 1.00 95.25 105 LEU A O 1
ATOM 801 N N . GLN A 1 106 ? -20.595 -3.622 27.390 1.00 95.12 106 GLN A N 1
ATOM 802 C CA . GLN A 1 106 ? -20.421 -3.940 28.802 1.00 95.12 106 GLN A CA 1
ATOM 803 C C . GLN A 1 106 ? -21.727 -4.495 29.354 1.00 95.12 106 GLN A C 1
ATOM 805 O O . GLN A 1 106 ? -22.795 -3.914 29.164 1.00 95.12 106 GLN A O 1
ATOM 810 N N . THR A 1 107 ? -21.652 -5.626 30.039 1.00 93.88 107 THR A N 1
ATOM 811 C CA . THR A 1 107 ? -22.809 -6.291 30.635 1.00 93.88 107 THR A CA 1
ATOM 812 C C . THR A 1 107 ? -22.514 -6.610 32.088 1.00 93.88 107 THR A C 1
ATOM 814 O O . THR A 1 107 ? -21.423 -7.074 32.415 1.00 93.88 107 THR A O 1
ATOM 817 N N . LYS A 1 108 ? -23.490 -6.360 32.958 1.00 94.12 108 LYS A N 1
ATOM 818 C CA . LYS A 1 108 ? -23.428 -6.714 34.374 1.00 94.12 108 LYS A CA 1
ATOM 819 C C . LYS A 1 108 ? -24.753 -7.343 34.799 1.00 94.12 108 LYS A C 1
ATOM 821 O O . LYS A 1 108 ? -25.840 -6.871 34.456 1.00 94.12 108 LYS A O 1
ATOM 826 N N . LEU A 1 109 ? -24.667 -8.438 35.539 1.00 92.56 109 LEU A N 1
ATOM 827 C CA . LEU A 1 109 ? -25.797 -9.164 36.100 1.00 92.56 109 LEU A CA 1
ATOM 828 C C . LEU A 1 109 ? -25.575 -9.318 37.600 1.00 92.56 109 LEU A C 1
ATOM 830 O O . LEU A 1 109 ? -24.598 -9.924 38.030 1.00 92.56 109 LEU A O 1
ATOM 834 N N . GLU A 1 110 ? -26.505 -8.794 38.391 1.00 92.44 110 GLU A N 1
ATOM 835 C CA . GLU A 1 110 ? -26.489 -8.912 39.845 1.00 92.44 110 GLU A CA 1
ATOM 836 C C . GLU A 1 110 ? -27.769 -9.605 40.309 1.00 92.44 110 GLU A C 1
ATOM 838 O O . GLU A 1 110 ? -28.875 -9.222 39.919 1.00 92.44 110 GLU A O 1
ATOM 843 N N . LYS A 1 111 ? -27.629 -10.633 41.149 1.00 90.88 111 LYS A N 1
ATOM 844 C CA . LYS A 1 111 ? -28.765 -11.287 41.795 1.00 90.88 111 LYS A CA 1
ATOM 845 C C . LYS A 1 111 ? -28.479 -11.555 43.263 1.00 90.88 111 LYS A C 1
ATOM 847 O O . LYS A 1 111 ? -27.564 -12.299 43.607 1.00 90.88 111 LYS A O 1
ATOM 852 N N . ARG A 1 112 ? -29.321 -10.985 44.124 1.00 91.69 112 ARG A N 1
ATOM 853 C CA . ARG A 1 112 ? -29.315 -11.200 45.576 1.00 91.69 112 ARG A CA 1
ATOM 854 C C . ARG A 1 112 ? -30.398 -12.218 45.923 1.00 91.69 112 ARG A C 1
ATOM 856 O O . ARG A 1 112 ? -31.563 -12.026 45.581 1.00 91.69 112 ARG A O 1
ATOM 863 N N . PHE A 1 113 ? -30.011 -13.315 46.556 1.00 90.38 113 PHE A N 1
ATOM 864 C CA . PHE A 1 113 ? -30.908 -14.378 46.995 1.00 90.38 113 PHE A CA 1
ATOM 865 C C . PHE A 1 113 ? -31.328 -14.146 48.449 1.00 90.38 113 PHE A C 1
ATOM 867 O O . PHE A 1 113 ? -30.564 -13.627 49.261 1.00 90.38 113 PHE A O 1
ATOM 874 N N . SER A 1 114 ? -32.541 -14.575 48.796 1.00 86.69 114 SER A N 1
ATOM 875 C CA . SER A 1 114 ? -33.158 -14.323 50.106 1.00 86.69 114 SER A CA 1
ATOM 876 C C . SER A 1 114 ? -32.412 -14.956 51.290 1.00 86.69 114 SER A C 1
ATOM 878 O O . SER A 1 114 ? -32.576 -14.505 52.415 1.00 86.69 114 SER A O 1
ATOM 880 N N . ALA A 1 115 ? -31.571 -15.968 51.045 1.00 87.50 115 ALA A N 1
ATOM 881 C CA . ALA A 1 115 ? -30.769 -16.664 52.057 1.00 87.50 115 ALA A CA 1
ATOM 882 C C . ALA A 1 115 ? -29.357 -16.064 52.263 1.00 87.50 115 ALA A C 1
ATOM 884 O O . ALA A 1 115 ? -28.475 -16.730 52.796 1.00 87.50 115 ALA A O 1
ATOM 885 N N . GLY A 1 116 ? -29.116 -14.825 51.811 1.00 86.25 116 GLY A N 1
ATOM 886 C CA . GLY A 1 116 ? -27.856 -14.095 52.029 1.00 86.25 116 GLY A CA 1
ATOM 887 C C . GLY A 1 116 ? -26.788 -14.267 50.940 1.00 86.25 116 GLY A C 1
ATOM 888 O O . GLY A 1 116 ? -25.781 -13.564 50.962 1.00 86.25 116 GLY A O 1
ATOM 889 N N . LEU A 1 117 ? -27.006 -15.141 49.954 1.00 88.44 117 LEU A N 1
ATOM 890 C CA . LEU A 1 117 ? -26.100 -15.330 48.815 1.00 88.44 117 LEU A CA 1
ATOM 891 C C . LEU A 1 117 ? -26.294 -14.233 47.758 1.00 88.44 117 LEU A C 1
ATOM 893 O O . LEU A 1 117 ? -27.422 -13.915 47.388 1.00 88.44 117 LEU A O 1
ATOM 897 N N . THR A 1 118 ? -25.204 -13.683 47.224 1.00 91.25 118 THR A N 1
ATOM 898 C CA . THR A 1 118 ? -25.236 -12.726 46.107 1.00 91.25 118 THR A CA 1
ATOM 899 C C . THR A 1 118 ? -24.337 -13.216 44.982 1.00 91.25 118 THR A C 1
ATOM 901 O O . THR A 1 118 ? -23.193 -13.583 45.228 1.00 91.25 118 THR A O 1
ATOM 904 N N . PHE A 1 119 ? -24.854 -13.199 43.756 1.00 88.88 119 PHE A N 1
ATOM 905 C CA . PHE A 1 119 ? -24.078 -13.421 42.543 1.00 88.88 119 PHE A CA 1
ATOM 906 C C . PHE A 1 119 ? -23.914 -12.111 41.787 1.00 88.88 119 PHE A C 1
ATOM 908 O O . PHE A 1 119 ? -24.887 -11.379 41.584 1.00 88.88 119 PHE A O 1
ATOM 915 N N . LEU A 1 120 ? -22.688 -11.865 41.342 1.00 92.31 120 LEU A N 1
ATOM 916 C CA . LEU A 1 120 ? -22.339 -10.786 40.439 1.00 92.31 120 LEU A CA 1
ATOM 917 C C . LEU A 1 120 ? -21.542 -11.375 39.275 1.00 92.31 120 LEU A C 1
ATOM 919 O O . LEU A 1 120 ? -20.600 -12.131 39.497 1.00 92.31 120 LEU A O 1
ATOM 923 N N . VAL A 1 121 ? -21.937 -11.041 38.051 1.00 91.12 121 VAL A N 1
ATOM 924 C CA . VAL A 1 121 ? -21.216 -11.405 36.829 1.00 91.12 121 VAL A CA 1
ATOM 925 C C . VAL A 1 121 ? -21.081 -10.159 35.976 1.00 91.12 121 VAL A C 1
ATOM 927 O O . VAL A 1 121 ? -22.086 -9.50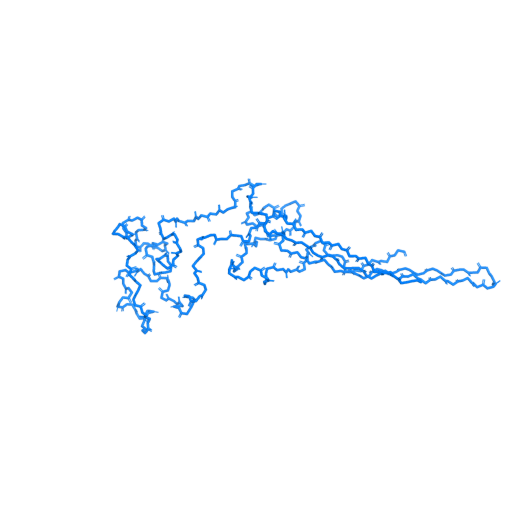1 35.699 1.00 91.12 121 VAL A O 1
ATOM 930 N N . SER A 1 122 ? -19.864 -9.881 35.522 1.00 92.88 122 SER A N 1
ATOM 931 C CA . SER A 1 122 ? -19.582 -8.784 34.607 1.00 92.88 122 SER A CA 1
ATOM 932 C C . SER A 1 122 ? -18.768 -9.261 33.416 1.00 92.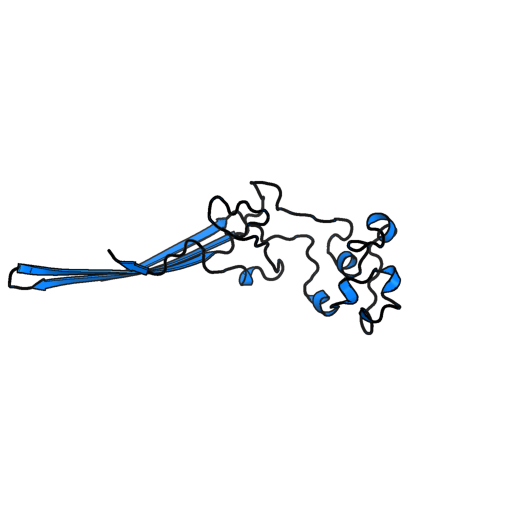88 122 SER A C 1
ATOM 934 O O . SER A 1 122 ? -17.854 -10.076 33.541 1.00 92.88 122 SER A O 1
ATOM 936 N N . TYR A 1 123 ? -19.116 -8.756 32.238 1.00 92.75 123 TYR A N 1
ATOM 937 C CA . TYR A 1 123 ? -18.471 -9.141 30.994 1.00 92.75 123 TYR A CA 1
ATOM 938 C C . TYR A 1 123 ? -18.421 -7.976 30.014 1.00 92.75 123 TYR A C 1
ATOM 940 O O . TYR A 1 123 ? -19.440 -7.333 29.741 1.00 92.75 123 TYR A O 1
ATOM 948 N N . THR A 1 124 ? -17.234 -7.753 29.461 1.00 94.31 124 THR A N 1
ATOM 949 C CA . THR A 1 124 ? -16.965 -6.749 28.437 1.00 94.31 124 THR A CA 1
ATOM 950 C C . THR A 1 124 ? -16.538 -7.443 27.151 1.00 94.31 124 THR A C 1
ATOM 952 O O . THR A 1 124 ? -15.567 -8.200 27.148 1.00 94.31 124 THR A O 1
ATOM 955 N N . TRP A 1 125 ? -17.228 -7.149 26.052 1.00 94.81 125 TRP A N 1
ATOM 956 C CA . TRP A 1 125 ? -16.815 -7.512 24.699 1.00 94.81 125 TRP A CA 1
ATOM 957 C C . TRP A 1 125 ? -16.407 -6.252 23.945 1.00 94.81 125 TRP A C 1
ATOM 959 O O . TRP A 1 125 ? -17.186 -5.304 23.890 1.00 94.81 125 TRP A O 1
ATOM 969 N N . SER A 1 126 ? -15.207 -6.211 23.375 1.00 93.94 126 SER A N 1
ATOM 970 C CA . SER A 1 126 ? -14.718 -5.026 22.679 1.00 93.94 126 SER A CA 1
ATOM 971 C C . SER A 1 126 ? -14.010 -5.323 21.366 1.00 93.94 126 SER A C 1
ATOM 973 O O . SER A 1 126 ? -13.685 -6.468 21.063 1.00 93.94 126 SER A O 1
ATOM 975 N N . LYS A 1 127 ? -13.869 -4.280 20.549 1.00 93.56 127 LYS A N 1
ATOM 976 C CA . LYS A 1 127 ? -13.162 -4.309 19.276 1.00 93.56 127 LYS A CA 1
ATOM 977 C C . LYS A 1 127 ? -12.504 -2.961 19.020 1.00 93.56 127 LYS A C 1
ATOM 979 O O . LYS A 1 127 ? -13.186 -1.935 18.954 1.00 93.56 127 LYS A O 1
ATOM 984 N N . ASN A 1 128 ? -11.199 -2.985 18.804 1.00 89.81 128 ASN A N 1
ATOM 985 C CA . ASN A 1 128 ? -10.380 -1.842 18.447 1.00 89.81 128 ASN A CA 1
ATOM 986 C C . ASN A 1 128 ? -9.875 -1.976 17.004 1.00 89.81 128 ASN A C 1
ATOM 988 O O . ASN A 1 128 ? -9.237 -2.962 16.641 1.00 89.81 128 ASN A O 1
ATOM 992 N N . LEU A 1 129 ? -10.171 -0.982 16.171 1.00 90.12 129 LEU A N 1
ATOM 993 C CA . LEU A 1 129 ? -9.755 -0.920 14.773 1.00 90.12 129 LEU A CA 1
ATOM 994 C C . LEU A 1 129 ? -8.877 0.305 14.538 1.00 90.12 129 LEU A C 1
ATOM 996 O O . LEU A 1 129 ? -9.283 1.419 14.869 1.00 90.12 129 LEU A O 1
ATOM 1000 N N . THR A 1 130 ? -7.741 0.134 13.875 1.00 86.81 130 THR A N 1
ATOM 1001 C CA . THR A 1 130 ? -6.751 1.194 13.653 1.00 86.81 130 THR A CA 1
ATOM 1002 C C . THR A 1 130 ? -6.051 1.028 12.309 1.00 86.81 130 THR A C 1
ATOM 1004 O O . THR A 1 130 ? -5.936 -0.078 11.791 1.00 86.81 130 THR A O 1
ATOM 1007 N N . ASN A 1 131 ? -5.620 2.143 11.727 1.00 82.25 131 ASN A N 1
ATOM 1008 C CA . ASN A 1 131 ? -4.672 2.172 10.608 1.00 82.25 131 ASN A CA 1
ATOM 1009 C C . ASN A 1 131 ? -3.396 2.952 10.974 1.00 82.25 131 ASN A C 1
ATOM 1011 O O . ASN A 1 131 ? -2.645 3.354 10.099 1.00 82.25 131 ASN A O 1
ATOM 1015 N N . SER A 1 132 ? -3.179 3.222 12.265 1.00 76.75 132 SER A N 1
ATOM 1016 C CA . SER A 1 132 ? -2.071 4.045 12.783 1.00 76.75 132 SER A CA 1
ATOM 1017 C C . SER A 1 132 ? -0.964 3.238 13.449 1.00 76.75 132 SER A C 1
ATOM 1019 O O . SER A 1 132 ? 0.032 3.802 13.876 1.00 76.75 132 SER A O 1
ATOM 1021 N N . GLU A 1 133 ? -1.123 1.918 13.515 1.00 69.88 133 GLU A N 1
ATOM 1022 C CA . GLU A 1 133 ? -0.103 0.980 14.010 1.00 69.88 133 GLU A CA 1
ATOM 1023 C C . GLU A 1 133 ? 0.854 0.522 12.887 1.00 69.88 133 GLU A C 1
ATOM 1025 O O . GLU A 1 133 ? 1.552 -0.482 13.003 1.00 69.88 133 GLU A O 1
ATOM 1030 N N . THR A 1 134 ? 0.872 1.271 11.782 1.00 56.62 134 THR A N 1
ATOM 1031 C CA . THR A 1 134 ? 1.725 1.102 10.601 1.00 56.62 134 THR A CA 1
ATOM 1032 C C . THR A 1 134 ? 3.135 1.626 10.890 1.00 56.62 134 THR A C 1
ATOM 1034 O O . THR A 1 134 ? 3.359 2.840 10.862 1.00 56.62 134 THR A O 1
ATOM 1037 N N . ASP A 1 135 ? 4.081 0.739 11.188 1.00 52.91 135 ASP A N 1
ATOM 1038 C CA . ASP A 1 135 ? 5.502 1.076 11.326 1.00 52.91 135 ASP A CA 1
ATOM 1039 C C . ASP A 1 135 ? 6.265 0.583 10.093 1.00 52.91 135 ASP A C 1
ATOM 1041 O O . ASP A 1 135 ? 6.068 -0.541 9.655 1.00 52.91 135 ASP A O 1
ATOM 1045 N N . ALA A 1 136 ? 7.114 1.414 9.502 1.00 45.97 136 ALA A N 1
ATOM 1046 C CA . ALA A 1 136 ? 7.887 1.083 8.308 1.00 45.97 136 ALA A CA 1
ATOM 1047 C C . ALA A 1 136 ? 9.285 0.530 8.619 1.00 45.97 136 ALA A C 1
ATOM 1049 O O . ALA A 1 136 ? 9.921 -0.034 7.729 1.00 45.97 136 ALA A O 1
ATOM 1050 N N . LEU A 1 137 ? 9.798 0.755 9.835 1.00 41.88 137 LEU A N 1
ATOM 1051 C CA . LEU A 1 137 ? 11.232 0.669 10.131 1.00 41.88 137 LEU A CA 1
ATOM 1052 C C . LEU A 1 137 ? 11.535 0.043 11.502 1.00 41.88 137 LEU A C 1
ATOM 1054 O O . LEU A 1 137 ? 12.395 0.529 12.234 1.00 41.88 137 LEU A O 1
ATOM 1058 N N . GLY A 1 138 ? 10.879 -1.062 11.860 1.00 37.41 138 GLY A N 1
ATOM 1059 C CA . GLY A 1 138 ? 11.325 -1.887 12.990 1.00 37.41 138 GLY A CA 1
ATOM 1060 C C . GLY A 1 138 ? 11.311 -1.221 14.379 1.00 37.41 138 GLY A C 1
ATOM 1061 O O . GLY A 1 138 ? 11.794 -1.834 15.331 1.00 37.41 138 GLY A O 1
ATOM 1062 N N . GLY A 1 139 ? 10.689 -0.049 14.548 1.00 37.66 139 GLY A N 1
ATOM 1063 C CA . GLY A 1 139 ? 10.295 0.538 15.842 1.00 37.66 139 GLY A CA 1
ATOM 1064 C C . GLY A 1 139 ? 9.215 -0.269 16.588 1.00 37.66 139 GLY A C 1
ATOM 1065 O O . GLY A 1 139 ? 8.834 0.069 17.710 1.00 37.66 139 GLY A O 1
ATOM 1066 N N . SER A 1 140 ? 8.813 -1.398 16.001 1.00 42.09 140 SER A N 1
ATOM 1067 C CA . SER A 1 140 ? 8.166 -2.591 16.556 1.00 42.09 140 SER A CA 1
ATOM 1068 C C . SER A 1 140 ? 8.506 -2.949 18.014 1.00 42.09 140 SER A C 1
ATOM 1070 O O . SER A 1 140 ? 7.730 -3.633 18.674 1.00 42.09 140 SER A O 1
ATOM 1072 N N . GLY A 1 141 ? 9.632 -2.481 18.559 1.00 38.16 141 GLY A N 1
ATOM 1073 C CA . GLY A 1 141 ? 10.061 -2.770 19.927 1.00 38.16 141 GLY A CA 1
ATOM 1074 C C . GLY A 1 141 ? 9.281 -2.063 21.044 1.00 38.16 141 GLY A C 1
ATOM 1075 O O . GLY A 1 141 ? 9.389 -2.502 22.185 1.00 38.16 141 GLY A O 1
ATOM 1076 N N . PHE A 1 142 ? 8.506 -1.003 20.765 1.00 43.09 142 PHE A N 1
ATOM 1077 C CA . PHE A 1 142 ? 7.753 -0.296 21.820 1.00 43.09 142 PHE A CA 1
ATOM 1078 C C . PHE A 1 142 ? 6.287 -0.753 21.954 1.00 43.09 142 PHE A C 1
ATOM 1080 O O . PHE A 1 142 ? 5.748 -0.711 23.057 1.00 43.09 142 PHE A O 1
ATOM 1087 N N . PHE A 1 143 ? 5.658 -1.228 20.866 1.00 37.69 143 PHE A N 1
ATOM 1088 C CA . PHE A 1 143 ? 4.260 -1.709 20.860 1.00 37.69 143 PHE A CA 1
ATOM 1089 C C . PHE A 1 143 ? 3.993 -2.964 19.996 1.00 37.69 143 PHE A C 1
ATOM 1091 O O . PHE A 1 143 ? 2.838 -3.335 19.819 1.00 37.69 143 PHE A O 1
ATOM 1098 N N . GLY A 1 144 ? 5.018 -3.674 19.510 1.00 33.81 144 GLY A N 1
ATOM 1099 C CA . GLY A 1 144 ? 4.858 -5.013 18.919 1.00 33.81 144 GLY A CA 1
ATOM 1100 C C . GLY A 1 144 ? 4.412 -5.081 17.451 1.00 33.81 144 GLY A C 1
ATOM 1101 O O . GLY A 1 144 ? 3.941 -6.134 17.024 1.00 33.81 144 GLY A O 1
ATOM 1102 N N . SER A 1 145 ? 4.575 -4.019 16.658 1.00 43.81 145 SER A N 1
ATOM 1103 C CA . SER A 1 145 ? 4.060 -3.949 15.284 1.00 43.81 145 SER A CA 1
ATOM 1104 C C . SER A 1 145 ? 5.060 -4.350 14.195 1.00 43.81 145 SER A C 1
ATOM 1106 O O . SER A 1 145 ? 6.151 -3.808 14.102 1.00 43.81 145 SER A O 1
ATOM 1108 N N . GLY A 1 146 ? 4.676 -5.298 13.329 1.00 45.56 146 GLY A N 1
ATOM 1109 C CA . GLY A 1 146 ? 5.409 -5.631 12.099 1.00 45.56 146 GLY A CA 1
ATOM 1110 C C . GLY A 1 146 ? 5.507 -4.462 11.105 1.00 45.56 146 GLY A C 1
ATOM 1111 O O . GLY A 1 146 ? 4.785 -3.475 11.224 1.00 45.56 146 GLY A O 1
ATOM 1112 N N . ASN A 1 147 ? 6.407 -4.587 10.121 1.00 47.94 147 ASN A N 1
ATOM 1113 C CA . ASN A 1 147 ? 6.660 -3.546 9.122 1.00 47.94 147 ASN A CA 1
ATOM 1114 C C . ASN A 1 147 ? 5.464 -3.402 8.156 1.00 47.94 147 ASN A C 1
ATOM 1116 O O . ASN A 1 147 ? 5.385 -4.133 7.168 1.00 47.94 147 ASN A O 1
ATOM 1120 N N . PHE A 1 148 ? 4.533 -2.490 8.423 1.00 53.53 148 PHE A N 1
ATOM 1121 C CA . PHE A 1 148 ? 3.378 -2.225 7.568 1.00 53.53 148 PHE A CA 1
ATOM 1122 C C . PHE A 1 148 ? 3.424 -0.779 7.091 1.00 53.53 148 PHE A C 1
ATOM 1124 O O . PHE A 1 148 ? 2.983 0.125 7.788 1.00 53.53 148 PHE A O 1
ATOM 1131 N N . LEU A 1 149 ? 3.947 -0.573 5.885 1.00 60.62 149 LEU A N 1
ATOM 1132 C CA . LEU A 1 149 ? 3.647 0.617 5.093 1.00 60.62 149 LEU A CA 1
ATOM 1133 C C . LEU A 1 149 ? 2.213 0.494 4.560 1.00 60.62 149 LEU A C 1
ATOM 1135 O O . LEU A 1 149 ? 1.796 -0.609 4.199 1.00 60.62 149 LEU A O 1
ATOM 1139 N N . GLY A 1 150 ? 1.471 1.604 4.471 1.00 68.31 150 GLY A N 1
ATOM 1140 C CA . GLY A 1 150 ? 0.192 1.616 3.752 1.00 68.31 150 GLY A CA 1
ATOM 1141 C C . GLY A 1 150 ? 0.364 1.063 2.332 1.00 68.31 150 GLY A C 1
ATOM 1142 O O . GLY A 1 150 ? 1.154 1.589 1.548 1.00 68.31 150 GLY A O 1
ATOM 1143 N N . GLN A 1 151 ? -0.351 -0.009 2.004 1.00 73.00 151 GLN A N 1
ATOM 1144 C CA . GLN A 1 151 ? -0.195 -0.755 0.755 1.00 73.00 151 GLN A CA 1
ATOM 1145 C C . GLN A 1 151 ? -0.749 0.015 -0.446 1.00 73.00 151 GLN A C 1
ATOM 1147 O O . GLN A 1 151 ? -0.152 0.002 -1.526 1.00 73.00 151 GLN A O 1
ATOM 1152 N N . ASP A 1 152 ? -1.881 0.698 -0.269 1.00 76.88 152 ASP A N 1
ATOM 1153 C CA . ASP A 1 152 ? -2.533 1.475 -1.322 1.00 76.88 152 ASP A CA 1
ATOM 1154 C C . ASP A 1 152 ? -2.881 2.897 -0.856 1.00 76.88 152 ASP A C 1
ATOM 1156 O O . ASP A 1 152 ? -3.919 3.160 -0.238 1.00 76.88 152 ASP A O 1
ATOM 1160 N N . ASN A 1 153 ? -2.040 3.863 -1.235 1.00 80.38 153 ASN A N 1
ATOM 1161 C CA . ASN A 1 153 ? -2.266 5.287 -0.989 1.00 80.38 153 ASN A CA 1
ATOM 1162 C C . ASN A 1 153 ? -3.552 5.802 -1.664 1.00 80.38 153 ASN A C 1
ATOM 1164 O O . ASN A 1 153 ? -4.139 6.782 -1.201 1.00 80.38 153 ASN A O 1
ATOM 1168 N N . TYR A 1 154 ? -4.024 5.144 -2.729 1.00 83.31 154 TYR A N 1
ATOM 1169 C CA . TYR A 1 154 ? -5.271 5.490 -3.414 1.00 83.31 154 TYR A CA 1
ATOM 1170 C C . TYR A 1 154 ? -6.508 4.882 -2.738 1.00 83.31 154 TYR A C 1
ATOM 1172 O O . TYR A 1 154 ? -7.617 5.373 -2.959 1.00 83.31 154 TYR A O 1
ATOM 1180 N N . ASN A 1 155 ? -6.342 3.878 -1.869 1.00 86.44 155 ASN A N 1
ATOM 1181 C CA . ASN A 1 155 ? -7.432 3.255 -1.120 1.00 86.44 155 ASN A CA 1
ATOM 1182 C C . ASN A 1 155 ? -7.072 2.967 0.346 1.00 86.44 155 ASN A C 1
ATOM 1184 O O . ASN A 1 155 ? -7.157 1.846 0.837 1.00 86.44 155 ASN A O 1
ATOM 1188 N N . ARG A 1 156 ? -6.802 4.020 1.117 1.00 80.69 156 ARG A N 1
ATOM 1189 C CA . ARG A 1 156 ? -6.432 3.902 2.542 1.00 80.69 156 ARG A CA 1
ATOM 1190 C C . ARG A 1 156 ? -7.505 3.297 3.458 1.00 80.69 156 ARG A C 1
ATOM 1192 O O . ARG A 1 156 ? -7.246 3.059 4.634 1.00 80.69 156 ARG A O 1
ATOM 1199 N N . LYS A 1 157 ? -8.725 3.062 2.957 1.00 83.00 157 LYS A N 1
ATOM 1200 C CA . LYS A 1 157 ? -9.782 2.393 3.731 1.00 83.00 157 LYS A CA 1
ATOM 1201 C C . LYS A 1 157 ? -9.436 0.933 4.018 1.00 83.00 157 LYS A C 1
ATOM 1203 O O . LYS A 1 157 ? -9.876 0.421 5.042 1.00 83.00 157 LYS A O 1
ATOM 1208 N N . VAL A 1 158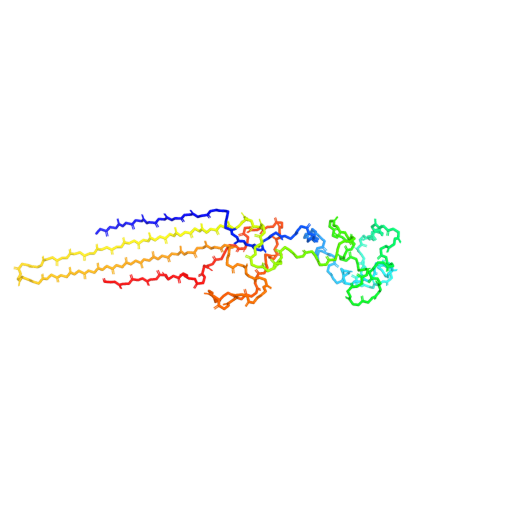 ? -8.664 0.285 3.139 1.00 83.50 158 VAL A N 1
ATOM 1209 C CA . VAL A 1 158 ? -8.263 -1.121 3.319 1.00 83.50 158 VAL A CA 1
ATOM 1210 C C . VAL A 1 158 ? -7.172 -1.302 4.372 1.00 83.50 158 VAL A C 1
ATOM 1212 O O . VAL A 1 158 ? -6.964 -2.411 4.844 1.00 83.50 158 VAL A O 1
ATOM 1215 N N . GLU A 1 159 ? -6.537 -0.210 4.797 1.00 81.25 159 GLU A N 1
ATOM 1216 C CA . GLU A 1 159 ? -5.449 -0.223 5.781 1.00 81.25 159 GLU A CA 1
ATOM 1217 C C . GLU A 1 159 ? -5.957 -0.257 7.228 1.00 81.25 159 GLU A C 1
ATOM 1219 O O . GLU A 1 159 ? -5.169 -0.299 8.168 1.00 81.25 159 GLU A O 1
ATOM 1224 N N . LYS A 1 160 ? -7.281 -0.198 7.440 1.00 85.94 160 LYS A N 1
ATOM 1225 C CA . LYS A 1 160 ? -7.871 -0.239 8.778 1.00 85.94 160 LYS A CA 1
ATOM 1226 C C . LYS A 1 160 ? -8.110 -1.676 9.216 1.00 85.94 160 LYS A C 1
ATOM 1228 O O . LYS A 1 160 ? -9.019 -2.344 8.721 1.00 85.94 160 LYS A O 1
ATOM 1233 N N . THR A 1 161 ? -7.331 -2.120 10.192 1.00 85.12 161 THR A N 1
ATOM 1234 C CA . THR A 1 161 ? -7.314 -3.503 10.671 1.00 85.12 161 THR A CA 1
ATOM 1235 C C . THR A 1 161 ? -7.581 -3.575 12.169 1.00 85.12 161 THR A C 1
ATOM 1237 O O . THR A 1 161 ? -7.759 -2.553 12.834 1.00 85.12 161 THR A O 1
ATOM 1240 N N . LEU A 1 162 ? -7.658 -4.796 12.705 1.00 85.25 162 LEU A N 1
ATOM 1241 C CA . LEU A 1 162 ? -7.669 -5.011 14.149 1.00 85.25 162 LEU A CA 1
ATOM 1242 C C . LEU A 1 162 ? -6.394 -4.416 14.755 1.00 85.25 162 LEU A C 1
ATOM 1244 O O . LEU A 1 162 ? -5.311 -4.627 14.209 1.00 85.25 162 LEU A O 1
ATOM 1248 N N . SER A 1 163 ? -6.546 -3.671 15.846 1.00 82.19 163 SER A N 1
ATOM 1249 C CA . SER A 1 163 ? -5.408 -3.206 16.634 1.00 82.19 163 SER A CA 1
ATOM 1250 C C . SER A 1 163 ? -4.705 -4.399 17.269 1.00 82.19 163 SER A C 1
ATOM 1252 O O . SER A 1 163 ? -5.349 -5.344 17.723 1.00 82.19 163 SER A O 1
ATOM 1254 N N . GLN A 1 164 ? -3.384 -4.346 17.347 1.00 74.12 164 GLN A N 1
ATOM 1255 C CA . GLN A 1 164 ? -2.595 -5.347 18.069 1.00 74.12 164 GLN A CA 1
ATOM 1256 C C . GLN A 1 164 ? -2.815 -5.280 19.582 1.00 74.12 164 GLN A C 1
ATOM 1258 O O . GLN A 1 164 ? -2.597 -6.263 20.284 1.00 74.12 164 GLN A O 1
ATOM 1263 N N . LEU A 1 165 ? -3.290 -4.136 20.077 1.00 77.69 165 LEU A N 1
ATOM 1264 C CA . LEU A 1 165 ? -3.680 -3.920 21.467 1.00 77.69 165 LEU A CA 1
ATOM 1265 C C . LEU A 1 165 ? -5.165 -4.237 21.707 1.00 77.69 165 LEU A C 1
ATOM 1267 O O . LEU A 1 165 ? -5.704 -3.918 22.770 1.00 77.69 165 LEU A O 1
ATOM 1271 N N . ASP A 1 166 ? -5.856 -4.830 20.729 1.00 81.50 166 ASP A N 1
ATOM 1272 C CA . ASP A 1 166 ? -7.236 -5.257 20.910 1.00 81.50 166 ASP A CA 1
ATOM 1273 C C . ASP A 1 166 ? -7.322 -6.371 21.959 1.00 81.50 166 ASP A C 1
ATOM 1275 O O . ASP A 1 166 ? -6.665 -7.405 21.862 1.00 81.50 166 ASP A O 1
ATOM 1279 N N . THR A 1 167 ? -8.162 -6.158 22.970 1.00 85.50 167 THR A N 1
ATOM 1280 C CA . THR A 1 167 ? -8.521 -7.181 23.956 1.00 85.50 167 THR A CA 1
ATOM 1281 C C . THR A 1 167 ? -10.011 -7.466 23.801 1.00 85.50 167 THR A C 1
ATOM 1283 O O . THR A 1 167 ? -10.839 -6.732 24.354 1.00 85.50 167 THR A O 1
ATOM 1286 N N . PRO A 1 168 ? -10.386 -8.514 23.044 1.00 88.31 168 PRO A N 1
ATOM 1287 C CA . PRO A 1 168 ? -11.780 -8.726 22.690 1.00 88.31 168 PRO A CA 1
ATOM 1288 C C . PRO A 1 168 ? -12.672 -8.986 23.897 1.00 88.31 168 PRO A C 1
ATOM 1290 O O . PRO A 1 168 ? -13.835 -8.601 23.890 1.00 88.31 168 PRO A O 1
ATOM 1293 N N . HIS A 1 169 ? -12.152 -9.624 24.944 1.00 90.19 169 HIS A N 1
ATOM 1294 C CA . HIS A 1 169 ? -12.948 -10.066 26.083 1.00 90.19 169 HIS A CA 1
ATOM 1295 C C . HIS A 1 169 ? -12.248 -9.726 27.393 1.00 90.19 169 HIS A C 1
ATOM 1297 O O . HIS A 1 169 ? -11.064 -10.013 27.555 1.00 90.19 169 HIS A O 1
ATOM 1303 N N . ALA A 1 170 ? -12.996 -9.164 28.338 1.00 83.94 170 ALA A N 1
ATOM 1304 C CA . ALA A 1 170 ? -12.543 -8.977 29.709 1.00 83.94 170 ALA A CA 1
ATOM 1305 C C . ALA A 1 170 ? -13.664 -9.350 30.685 1.00 83.94 170 ALA A C 1
ATOM 1307 O O . ALA A 1 170 ? -14.810 -8.919 30.537 1.00 83.94 170 ALA A O 1
ATOM 1308 N N . ASN A 1 171 ? -13.316 -10.155 31.680 1.00 80.38 171 ASN A N 1
ATOM 1309 C CA . ASN A 1 171 ? -14.154 -10.557 32.801 1.00 80.38 171 ASN A CA 1
ATOM 1310 C C . ASN A 1 171 ? -13.519 -10.043 34.098 1.00 80.38 171 ASN A C 1
ATOM 1312 O O . ASN A 1 171 ? -12.304 -10.132 34.271 1.00 80.38 171 ASN A O 1
ATOM 1316 N N . TRP A 1 172 ? -14.342 -9.491 34.984 1.00 59.41 172 TRP A N 1
ATOM 1317 C CA . TRP A 1 172 ? -13.938 -8.962 36.286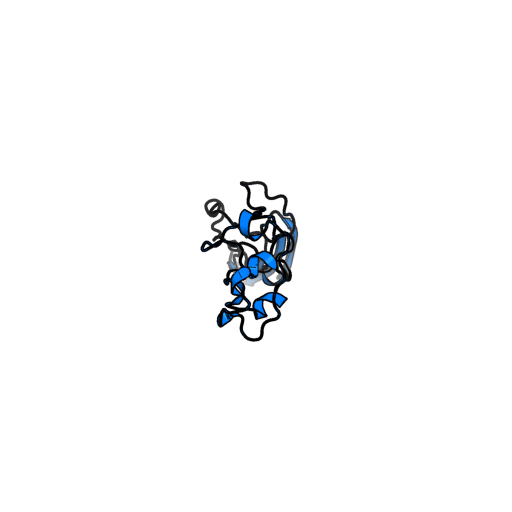 1.00 59.41 172 TRP A CA 1
ATOM 1318 C C . TRP A 1 172 ? -14.982 -9.302 37.343 1.00 59.41 172 TRP A C 1
ATOM 1320 O O . TRP A 1 172 ? -16.177 -9.413 36.979 1.00 59.41 172 TRP A O 1
#

Sequence (172 aa):
DIGYVASKGDHLTSTLQHPNQANPKYLSYGSCLAVIITEQATDPRCAGKDPVPLPFSSFVSLWGTGPNGATVGRALRPYPQVGHFDLNDYSFTPDKSGSFTYHSLQTKLEKRFSAGLTFLVSYTWSKNLTNSETDALGGSGFFGSGNFLGQDNYNRKVEKTLSQLDTPHANW

Secondary structure (DSSP, 8-state):
-EEEEEEEEEEE------TTPPPGGGGGGGGGGGSBTTTTTT-GGGTTSPPPPPSSTTHHHHH-SSTTSSBHHHHTSSSTT-----TT-TT------EEEEEEEEEEEEEEE-TTS-EEEEEEEEEEEEES---BSSSGGGTT---B---S-TT-GGGG-EE-TT---EEE-